Protein AF-A0A529IFF8-F1 (afdb_monomer_lite)

Secondary structure (DSSP, 8-state):
-HHHHHHHSTT--HHHHHHHHHHHHHHHT-TT-SSPPPHHHHHHHHHHHHHTT--GGGGS--TT--SPTTGGGT--SHHHHHHHHHHHHHHHHH-

Radius of gyration: 13.41 Å; chains: 1; bounding box: 28×19×42 Å

Foldseek 3Di:
DLVVLCVVDPPPDVLQVVLLVVLLVVLQPDPPDPDRFDPQLSSVQSVVCVVVVPDSVQQDDDLLGSQGVPNCSRDVDVVSVVVSVVSSVVSVVVD

Sequence (95 aa):
LHRIVDVHYPGIKQNLVRAALTQFYEIRDVPGLKKKPSTSEALDWIRLLVADDIAPEDLRADPKNMLPKLHGALLKNEQDVHLFERLAFMARRQG

pLDDT: mean 88.63, std 8.51, range [56.09, 97.19]

Structure (mmCIF, N/CA/C/O backbone):
data_AF-A0A529IFF8-F1
#
_entry.id   AF-A0A529IFF8-F1
#
loop_
_atom_site.group_PDB
_atom_site.id
_atom_site.type_symbol
_atom_site.label_atom_id
_atom_site.label_alt_id
_atom_site.label_comp_id
_atom_site.label_asym_id
_atom_site.label_entity_id
_atom_site.label_seq_id
_atom_site.pdbx_PDB_ins_code
_atom_site.Cartn_x
_atom_site.Cartn_y
_atom_site.Cartn_z
_atom_site.occupancy
_atom_site.B_iso_or_equiv
_atom_site.auth_seq_id
_atom_site.auth_comp_id
_atom_site.auth_asym_id
_atom_site.auth_atom_id
_atom_site.pdbx_PDB_model_num
ATOM 1 N N . LEU A 1 1 ? 2.512 -10.532 8.273 1.00 85.44 1 LEU A N 1
ATOM 2 C CA . LEU A 1 1 ? 2.239 -9.078 8.305 1.00 85.44 1 LEU A CA 1
ATOM 3 C C . LEU A 1 1 ? 0.924 -8.757 9.012 1.00 85.44 1 LEU A C 1
ATOM 5 O O . LEU A 1 1 ? 0.949 -7.926 9.899 1.00 85.44 1 LEU A O 1
ATOM 9 N N . HIS A 1 2 ? -0.171 -9.470 8.734 1.00 86.81 2 HIS A N 1
ATOM 10 C CA . HIS A 1 2 ? -1.468 -9.274 9.404 1.00 86.81 2 HIS A CA 1
ATOM 11 C C . HIS A 1 2 ? -1.404 -9.124 10.938 1.00 86.81 2 HIS A C 1
ATOM 13 O O . HIS A 1 2 ? -1.826 -8.105 11.461 1.00 86.81 2 HIS A O 1
ATOM 19 N N . ARG A 1 3 ? -0.756 -10.061 11.651 1.00 88.62 3 ARG A N 1
ATOM 20 C CA . ARG A 1 3 ? -0.582 -9.973 13.118 1.00 88.62 3 ARG A CA 1
ATOM 21 C C . ARG A 1 3 ? 0.127 -8.695 13.588 1.00 88.62 3 ARG A C 1
ATOM 23 O O . ARG A 1 3 ? -0.121 -8.239 14.691 1.00 88.62 3 ARG A O 1
ATOM 30 N N . ILE A 1 4 ? 1.028 -8.142 12.773 1.00 90.06 4 ILE A N 1
ATOM 31 C CA . ILE A 1 4 ? 1.716 -6.879 13.080 1.00 90.06 4 ILE A CA 1
ATOM 32 C C . ILE A 1 4 ? 0.717 -5.729 12.938 1.00 90.06 4 ILE A C 1
ATOM 34 O O . ILE A 1 4 ? 0.628 -4.891 13.822 1.00 90.06 4 ILE A O 1
ATOM 38 N N . VAL A 1 5 ? -0.093 -5.727 11.876 1.00 90.12 5 VAL A N 1
ATOM 39 C CA . VAL A 1 5 ? -1.156 -4.727 11.686 1.00 90.12 5 VAL A CA 1
ATOM 40 C C . VAL A 1 5 ? -2.125 -4.733 12.872 1.00 90.12 5 VAL A C 1
ATOM 42 O O . VAL A 1 5 ? -2.418 -3.667 13.396 1.00 90.12 5 VAL A O 1
ATOM 45 N N . ASP A 1 6 ? -2.544 -5.909 13.351 1.00 89.25 6 ASP A N 1
ATOM 46 C CA . ASP A 1 6 ? -3.471 -6.028 14.488 1.00 89.25 6 ASP A CA 1
ATOM 47 C C . ASP A 1 6 ? -2.907 -5.429 15.793 1.00 89.25 6 ASP A C 1
ATOM 49 O O . ASP A 1 6 ? -3.655 -4.852 16.580 1.00 89.25 6 ASP A O 1
ATOM 53 N N . VAL A 1 7 ? -1.589 -5.522 16.016 1.00 91.31 7 VAL A N 1
ATOM 54 C CA . VAL A 1 7 ? -0.915 -4.905 17.176 1.00 91.31 7 VAL A CA 1
ATOM 55 C C . VAL A 1 7 ? -0.880 -3.381 17.057 1.00 91.31 7 VAL A C 1
ATOM 57 O O . VAL A 1 7 ? -1.023 -2.681 18.055 1.00 91.31 7 VAL A O 1
ATOM 60 N N . HIS A 1 8 ? -0.689 -2.861 15.844 1.00 89.44 8 HIS A N 1
ATOM 61 C CA . HIS A 1 8 ? -0.600 -1.421 15.597 1.00 89.44 8 HIS A CA 1
ATOM 62 C C . HIS A 1 8 ? -1.973 -0.738 15.492 1.00 89.44 8 HIS A C 1
ATOM 64 O O . HIS A 1 8 ? -2.089 0.439 15.832 1.00 89.44 8 HIS A O 1
ATOM 70 N N . TYR A 1 9 ? -3.003 -1.460 15.044 1.00 87.19 9 TYR A N 1
ATOM 71 C CA . TYR A 1 9 ? -4.348 -0.930 14.808 1.00 87.19 9 TYR A CA 1
ATOM 72 C C . TYR A 1 9 ? -5.430 -1.875 15.362 1.00 87.19 9 TYR A C 1
ATOM 74 O O . TYR A 1 9 ? -6.128 -2.545 14.593 1.00 87.19 9 TYR A O 1
ATOM 82 N N . PRO A 1 10 ? -5.609 -1.941 16.694 1.00 86.81 10 PRO A N 1
ATOM 83 C CA . PRO A 1 10 ? -6.649 -2.768 17.297 1.00 86.81 10 PRO A CA 1
ATOM 84 C C . PRO A 1 10 ? -8.045 -2.363 16.800 1.00 86.81 10 PRO A C 1
ATOM 86 O O . PRO A 1 10 ? -8.390 -1.184 16.792 1.00 86.81 10 PRO A O 1
ATOM 89 N N . GLY A 1 11 ? -8.862 -3.337 16.389 1.00 85.06 11 GLY A N 1
ATOM 90 C CA . GLY A 1 11 ? -10.238 -3.089 15.930 1.00 85.06 11 GLY A CA 1
ATOM 91 C C . GLY A 1 11 ? -10.369 -2.572 14.492 1.00 85.06 11 GLY A C 1
ATOM 92 O O . GLY A 1 11 ? -11.474 -2.244 14.061 1.00 85.06 11 GLY A O 1
ATOM 93 N N . ILE A 1 12 ? -9.275 -2.525 13.726 1.00 88.50 12 ILE A N 1
ATOM 94 C CA . ILE A 1 12 ? -9.317 -2.168 12.306 1.00 88.50 12 ILE A CA 1
ATOM 95 C C . ILE A 1 12 ? -10.210 -3.130 11.505 1.00 88.50 12 ILE A C 1
ATOM 97 O O . ILE A 1 12 ? -10.229 -4.346 11.735 1.00 88.50 12 ILE A O 1
ATOM 101 N N . LYS A 1 13 ? -10.936 -2.582 10.519 1.00 89.06 13 LYS A N 1
ATOM 102 C CA . LYS A 1 13 ? -11.768 -3.358 9.591 1.00 89.06 13 LYS A CA 1
ATOM 103 C C . LYS A 1 13 ? -10.896 -4.403 8.880 1.00 89.06 13 LYS A C 1
ATOM 105 O O . LYS A 1 13 ? -10.075 -4.077 8.028 1.00 89.06 13 LYS A O 1
ATOM 110 N N . GLN A 1 14 ? -11.114 -5.676 9.194 1.00 90.44 14 GLN A N 1
ATOM 111 C CA . GLN A 1 14 ? -10.290 -6.792 8.709 1.00 90.44 14 GLN A CA 1
ATOM 112 C C . GLN A 1 14 ? -10.310 -6.934 7.179 1.00 90.44 14 GLN A C 1
ATOM 114 O O . GLN A 1 14 ? -9.309 -7.296 6.560 1.00 90.44 14 GLN A O 1
ATOM 119 N N . ASN A 1 15 ? -11.430 -6.573 6.548 1.00 92.06 15 ASN A N 1
ATOM 120 C CA . ASN A 1 15 ? -11.549 -6.553 5.091 1.00 92.06 15 ASN A CA 1
ATOM 121 C C . ASN A 1 15 ? -10.637 -5.493 4.454 1.00 92.06 15 ASN A C 1
ATOM 123 O O . ASN A 1 15 ? -10.048 -5.759 3.409 1.00 92.06 15 ASN A O 1
ATOM 127 N N . LEU A 1 16 ? -10.474 -4.334 5.107 1.00 91.62 16 LEU A N 1
ATOM 128 C CA . LEU A 1 16 ? -9.567 -3.277 4.655 1.00 91.62 16 LEU A CA 1
ATOM 129 C C . LEU A 1 16 ? -8.115 -3.735 4.762 1.00 91.62 16 LEU A C 1
ATOM 131 O O . LEU A 1 16 ? -7.366 -3.620 3.799 1.00 91.62 16 LEU A O 1
ATOM 135 N N . VAL A 1 17 ? -7.741 -4.329 5.900 1.00 93.12 17 VAL A N 1
ATOM 136 C CA . VAL A 1 17 ? -6.393 -4.882 6.100 1.00 93.12 17 VAL A CA 1
ATOM 137 C C . VAL A 1 17 ? -6.077 -5.934 5.049 1.00 93.12 17 VAL A C 1
ATOM 139 O O . VAL A 1 17 ? -5.008 -5.892 4.449 1.00 93.12 17 VAL A O 1
ATOM 142 N N . ARG A 1 18 ? -6.999 -6.865 4.786 1.00 93.12 18 ARG A N 1
ATOM 143 C CA . ARG A 1 18 ? -6.793 -7.898 3.768 1.00 93.12 18 ARG A CA 1
ATOM 144 C C . ARG A 1 18 ? -6.572 -7.287 2.385 1.00 93.12 18 ARG A C 1
ATOM 146 O O . ARG A 1 18 ? -5.590 -7.640 1.742 1.00 93.12 18 ARG A O 1
ATOM 153 N N . ALA A 1 19 ? -7.450 -6.381 1.954 1.00 92.81 19 ALA A N 1
ATOM 154 C CA . ALA A 1 19 ? -7.344 -5.726 0.652 1.00 92.81 19 ALA A CA 1
ATOM 155 C C . ALA A 1 19 ? -6.036 -4.930 0.513 1.00 92.81 19 ALA A C 1
ATOM 157 O O . ALA A 1 19 ? -5.318 -5.093 -0.473 1.00 92.81 19 ALA A O 1
ATOM 158 N N . ALA A 1 20 ? -5.676 -4.153 1.538 1.00 93.81 20 ALA A N 1
ATOM 159 C CA . ALA A 1 20 ? -4.424 -3.409 1.569 1.00 93.81 20 ALA A CA 1
ATOM 160 C C . ALA A 1 20 ? -3.212 -4.350 1.505 1.00 93.81 20 ALA A C 1
ATOM 162 O O . ALA A 1 20 ? -2.327 -4.168 0.678 1.00 93.81 20 ALA A O 1
ATOM 163 N N . LEU A 1 21 ? -3.166 -5.404 2.324 1.00 94.19 21 LEU A N 1
ATOM 164 C CA . LEU A 1 21 ? -2.039 -6.337 2.316 1.00 94.19 21 LEU A CA 1
ATOM 165 C C . LEU A 1 21 ? -1.883 -7.060 0.976 1.00 94.19 21 LEU A C 1
ATOM 167 O O . LEU A 1 21 ? -0.753 -7.217 0.522 1.00 94.19 21 LEU A O 1
ATOM 171 N N . THR 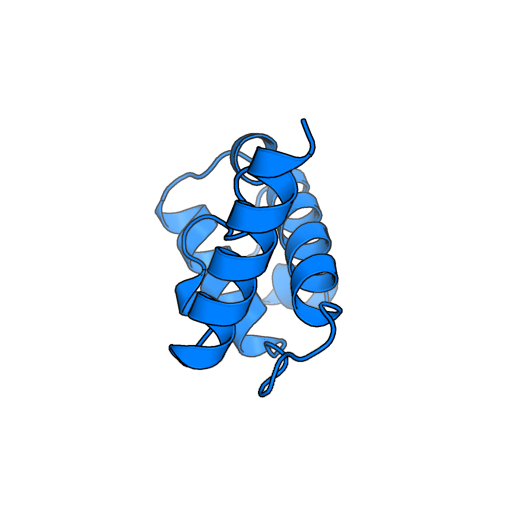A 1 22 ? -2.982 -7.461 0.333 1.00 92.88 22 THR A N 1
ATOM 172 C CA . THR A 1 22 ? -2.945 -8.032 -1.020 1.00 92.88 22 THR A CA 1
ATOM 173 C C . THR A 1 22 ? -2.271 -7.070 -1.997 1.00 92.88 22 THR A C 1
ATOM 175 O O . THR A 1 22 ? -1.266 -7.430 -2.606 1.00 92.88 22 THR A O 1
ATOM 178 N N . GLN A 1 23 ? -2.744 -5.826 -2.068 1.00 91.69 23 GLN A N 1
ATOM 179 C CA . GLN A 1 23 ? -2.187 -4.822 -2.973 1.00 91.69 23 GLN A CA 1
ATOM 180 C C . GLN A 1 23 ? -0.733 -4.456 -2.630 1.00 91.69 23 GLN A C 1
ATOM 182 O O . GLN A 1 23 ? 0.096 -4.265 -3.517 1.00 91.69 23 GLN A O 1
ATOM 187 N N . PHE A 1 24 ? -0.385 -4.401 -1.343 1.00 94.38 24 PHE A N 1
ATOM 188 C CA . PHE A 1 24 ? 0.991 -4.191 -0.898 1.00 94.38 24 PHE A CA 1
ATOM 189 C C . PHE A 1 24 ? 1.935 -5.269 -1.441 1.00 94.38 24 PHE A C 1
ATOM 191 O O . PHE A 1 24 ? 3.027 -4.937 -1.903 1.00 94.38 24 PHE A O 1
ATOM 198 N N . TYR A 1 25 ? 1.536 -6.543 -1.392 1.00 94.00 25 TYR A N 1
ATOM 199 C CA . TYR A 1 25 ? 2.356 -7.631 -1.924 1.00 94.00 25 TYR A CA 1
ATOM 200 C C . TYR A 1 25 ? 2.475 -7.564 -3.448 1.00 94.00 25 TYR A C 1
ATOM 202 O O . TYR A 1 25 ? 3.585 -7.683 -3.957 1.00 94.00 25 TYR A O 1
ATOM 210 N N . GLU A 1 26 ? 1.384 -7.266 -4.158 1.00 91.25 26 GLU A N 1
ATOM 211 C CA . GLU A 1 26 ? 1.410 -7.058 -5.612 1.00 91.25 26 GLU A CA 1
ATOM 212 C C . GLU A 1 26 ? 2.407 -5.963 -6.007 1.00 91.25 26 GLU A C 1
ATOM 214 O O . GLU A 1 26 ? 3.253 -6.174 -6.872 1.00 91.25 26 GLU A O 1
ATOM 219 N N . ILE A 1 27 ? 2.372 -4.818 -5.317 1.00 91.00 27 ILE A N 1
ATOM 220 C CA . ILE A 1 27 ? 3.303 -3.708 -5.549 1.00 91.00 27 ILE A CA 1
ATOM 221 C C . ILE A 1 27 ? 4.733 -4.130 -5.230 1.00 91.00 27 ILE A C 1
ATOM 223 O O . ILE A 1 27 ? 5.635 -3.883 -6.023 1.00 91.00 27 ILE A O 1
ATOM 227 N N . ARG A 1 28 ? 4.957 -4.773 -4.079 1.00 94.12 28 ARG A N 1
ATOM 228 C CA . ARG A 1 28 ? 6.288 -5.201 -3.620 1.00 94.12 28 ARG A CA 1
ATOM 229 C C . ARG A 1 28 ? 6.967 -6.172 -4.590 1.00 94.12 28 ARG A C 1
ATOM 231 O O . ARG A 1 28 ? 8.204 -6.206 -4.645 1.00 94.12 28 ARG A O 1
ATOM 238 N N . ASP A 1 29 ? 6.171 -6.938 -5.325 1.00 92.69 29 ASP A N 1
ATOM 239 C CA . ASP A 1 29 ? 6.637 -7.949 -6.267 1.00 92.69 29 ASP A CA 1
ATOM 240 C C . ASP A 1 29 ? 6.756 -7.435 -7.710 1.00 92.69 29 ASP A C 1
ATOM 242 O O . ASP A 1 29 ? 7.240 -8.172 -8.570 1.00 92.69 29 ASP A O 1
ATOM 246 N N . VAL A 1 30 ? 6.432 -6.159 -7.977 1.00 91.44 30 VAL A N 1
ATOM 247 C CA . VAL A 1 30 ? 6.646 -5.545 -9.296 1.00 91.44 30 VAL A CA 1
ATOM 248 C C . VAL A 1 30 ? 8.131 -5.601 -9.692 1.00 91.44 30 VAL A C 1
ATOM 250 O O . VAL A 1 30 ? 8.993 -5.056 -8.988 1.00 91.44 30 VAL A O 1
ATOM 253 N N . PRO A 1 31 ? 8.461 -6.227 -10.840 1.00 91.88 31 PRO A N 1
ATOM 254 C CA . PRO A 1 31 ? 9.827 -6.273 -11.342 1.00 91.88 31 PRO A CA 1
ATOM 255 C C . PRO A 1 31 ? 10.366 -4.879 -11.674 1.00 91.88 31 PRO A C 1
ATOM 257 O O . PRO A 1 31 ? 9.673 -4.049 -12.255 1.00 91.88 31 PRO A O 1
ATOM 260 N N . GLY A 1 32 ? 11.638 -4.639 -11.356 1.00 91.69 32 GLY A N 1
ATOM 261 C CA . GLY A 1 32 ? 12.317 -3.376 -11.665 1.00 91.69 32 GLY A CA 1
ATOM 262 C C . GLY A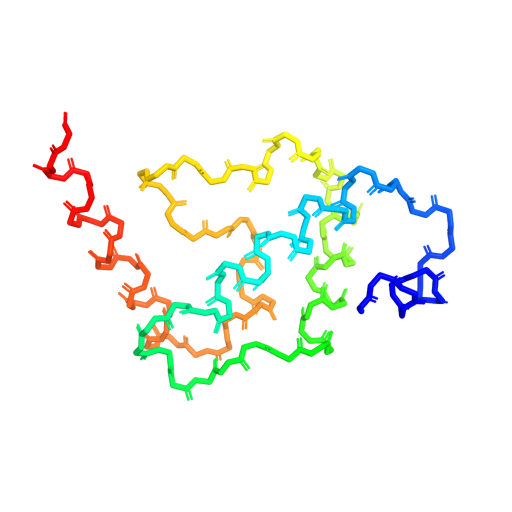 1 32 ? 12.177 -2.283 -10.603 1.00 91.69 32 GLY A C 1
ATOM 263 O O . GLY A 1 32 ? 12.798 -1.234 -10.764 1.00 91.69 32 GLY A O 1
ATOM 264 N N . LEU A 1 33 ? 11.440 -2.529 -9.512 1.00 93.25 33 LEU A N 1
ATOM 265 C CA . LEU A 1 33 ? 11.459 -1.656 -8.337 1.00 93.25 33 LEU A CA 1
ATOM 266 C C . LEU A 1 33 ? 12.876 -1.534 -7.771 1.00 93.25 33 LEU A C 1
ATOM 268 O O . LEU A 1 33 ? 13.509 -2.541 -7.438 1.00 93.25 33 LEU A O 1
ATOM 272 N N . LYS A 1 34 ? 13.352 -0.298 -7.602 1.00 91.00 34 LYS A N 1
ATOM 273 C CA . LYS A 1 34 ? 14.663 -0.037 -6.994 1.00 91.00 34 LYS A CA 1
ATOM 274 C C . LYS A 1 34 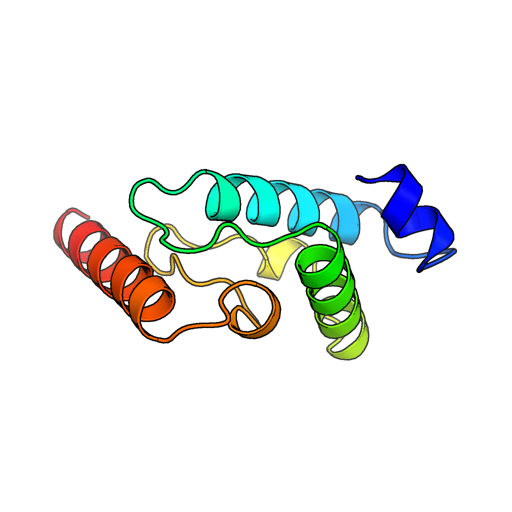? 14.640 -0.253 -5.491 1.00 91.00 34 LYS A C 1
ATOM 276 O O . LYS A 1 34 ? 15.580 -0.828 -4.941 1.00 91.00 34 LYS A O 1
ATOM 281 N N . LYS A 1 35 ? 13.570 0.191 -4.824 1.00 91.12 35 LYS A N 1
ATOM 282 C CA . LYS A 1 35 ? 13.356 -0.046 -3.395 1.00 91.12 35 LYS A CA 1
ATOM 283 C C . LYS A 1 35 ? 12.017 -0.735 -3.194 1.00 91.12 35 LYS A C 1
ATOM 285 O O . LYS A 1 35 ? 10.961 -0.160 -3.424 1.00 91.12 35 LYS A O 1
ATOM 290 N N . LYS A 1 36 ? 12.064 -1.964 -2.686 1.00 94.88 36 LYS A N 1
ATOM 291 C CA . LYS A 1 36 ? 10.846 -2.662 -2.274 1.00 94.88 36 LYS A CA 1
ATOM 292 C C . LYS A 1 36 ? 10.256 -1.983 -1.030 1.00 94.88 36 LYS A C 1
ATOM 294 O O . LYS A 1 36 ? 11.006 -1.795 -0.065 1.00 94.88 36 LYS A O 1
ATOM 299 N N . PRO A 1 37 ? 8.949 -1.663 -1.011 1.00 96.06 37 PRO A N 1
ATOM 300 C CA . PRO A 1 37 ? 8.301 -1.095 0.165 1.00 96.06 37 PRO A CA 1
ATOM 301 C C . PRO A 1 37 ? 8.426 -2.063 1.346 1.00 96.06 37 PRO A C 1
ATOM 303 O O . PRO A 1 37 ? 8.327 -3.276 1.186 1.00 96.06 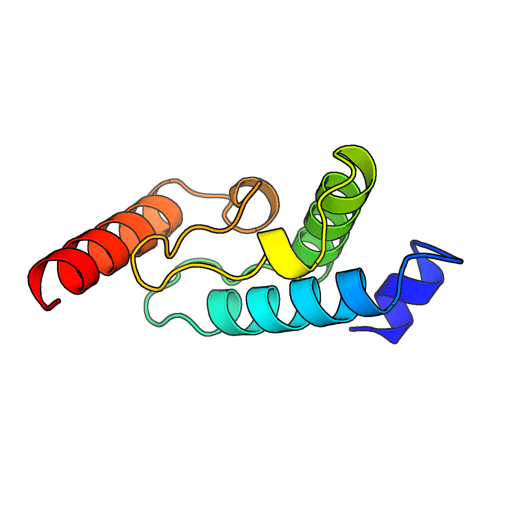37 PRO A O 1
ATOM 306 N N . SER A 1 38 ? 8.690 -1.547 2.535 1.00 96.12 38 SER A N 1
ATOM 307 C CA . SER A 1 38 ? 8.950 -2.269 3.781 1.00 96.12 38 SER A CA 1
ATOM 308 C C . SER A 1 38 ? 7.675 -2.522 4.590 1.00 96.12 38 SER A C 1
ATOM 310 O O . SER A 1 38 ? 6.604 -2.006 4.282 1.00 96.12 38 SER A O 1
ATOM 312 N N . THR A 1 39 ? 7.795 -3.310 5.663 1.00 96.19 39 THR A N 1
ATOM 313 C CA . THR A 1 39 ? 6.715 -3.491 6.645 1.00 96.19 39 THR A CA 1
ATOM 314 C C . THR A 1 39 ? 6.269 -2.157 7.248 1.00 96.19 39 THR A C 1
ATOM 316 O O . THR A 1 39 ? 5.071 -1.938 7.377 1.00 96.19 39 THR A O 1
ATOM 319 N N . SER A 1 40 ? 7.200 -1.252 7.571 1.00 96.00 40 SER A N 1
ATOM 320 C CA . SER A 1 40 ? 6.864 0.063 8.133 1.00 96.00 40 SER A CA 1
ATOM 321 C C . SER A 1 40 ? 6.087 0.926 7.140 1.00 96.00 40 SER A C 1
ATOM 323 O O . SER A 1 40 ? 5.066 1.495 7.501 1.00 96.00 40 SER A O 1
ATOM 325 N N . GLU A 1 41 ? 6.500 0.942 5.869 1.00 97.19 41 GLU A N 1
ATOM 326 C CA . GLU A 1 41 ? 5.783 1.661 4.803 1.00 97.19 41 GLU A CA 1
ATOM 327 C C . GLU A 1 41 ? 4.372 1.083 4.575 1.00 97.19 41 GLU A C 1
ATOM 329 O O . GLU A 1 41 ? 3.431 1.837 4.337 1.00 97.19 41 GLU A O 1
ATOM 334 N N . ALA A 1 42 ? 4.186 -0.236 4.721 1.00 96.56 42 ALA A N 1
ATOM 335 C CA . ALA A 1 42 ? 2.859 -0.855 4.681 1.00 96.56 42 ALA A CA 1
ATOM 336 C C . ALA A 1 42 ? 1.963 -0.406 5.848 1.00 96.56 42 ALA A C 1
ATOM 338 O O . ALA A 1 42 ? 0.779 -0.146 5.645 1.00 96.56 42 ALA A O 1
ATOM 339 N N . LEU A 1 43 ? 2.514 -0.310 7.063 1.00 96.12 43 LEU A N 1
ATOM 340 C CA . LEU A 1 43 ? 1.777 0.156 8.243 1.00 96.12 43 LEU A CA 1
ATOM 341 C C . LEU A 1 43 ? 1.385 1.631 8.102 1.00 96.12 43 LEU A C 1
ATOM 343 O O . LEU A 1 43 ? 0.220 1.971 8.301 1.00 96.12 43 LEU A O 1
ATOM 347 N N . ASP A 1 44 ? 2.322 2.485 7.682 1.00 95.69 44 ASP A N 1
ATOM 348 C CA . ASP A 1 44 ? 2.054 3.902 7.414 1.00 95.69 44 ASP A CA 1
ATOM 349 C C . ASP A 1 44 ? 0.963 4.070 6.355 1.00 95.69 44 ASP A C 1
ATOM 351 O O . ASP A 1 44 ? 0.057 4.885 6.514 1.00 95.69 44 ASP A O 1
ATOM 355 N N . TRP A 1 45 ? 1.006 3.266 5.293 1.00 96.44 45 TRP A N 1
ATOM 356 C CA . TRP A 1 45 ? -0.016 3.303 4.258 1.00 96.44 45 TRP A CA 1
ATOM 357 C C . TRP A 1 45 ? -1.390 2.866 4.782 1.00 96.44 45 TRP A C 1
ATOM 359 O O . TRP A 1 45 ? -2.364 3.588 4.585 1.00 96.44 45 TRP A O 1
ATOM 369 N N . ILE A 1 46 ? -1.479 1.756 5.525 1.00 95.25 46 ILE A N 1
ATOM 370 C CA . ILE A 1 46 ? -2.735 1.300 6.151 1.00 95.25 46 ILE A CA 1
ATOM 371 C C . ILE A 1 46 ? -3.307 2.372 7.087 1.00 95.25 46 ILE A C 1
ATOM 373 O O . ILE A 1 46 ? -4.515 2.603 7.087 1.00 95.25 46 ILE A O 1
ATOM 377 N N . ARG A 1 47 ? -2.457 3.071 7.846 1.00 93.94 47 ARG A N 1
ATOM 378 C CA . ARG A 1 47 ? -2.883 4.191 8.694 1.00 93.94 47 ARG A CA 1
ATOM 379 C C . ARG A 1 47 ? -3.553 5.298 7.889 1.00 93.94 47 ARG A C 1
ATOM 381 O O . ARG A 1 47 ? -4.577 5.811 8.327 1.00 93.94 47 ARG A O 1
ATOM 388 N N . LEU A 1 48 ? -2.974 5.672 6.750 1.00 95.06 48 LEU A N 1
ATOM 389 C CA . LEU A 1 48 ? -3.535 6.710 5.886 1.00 95.06 48 LEU A CA 1
ATOM 390 C C . LEU A 1 48 ? -4.870 6.270 5.279 1.00 95.06 48 LEU A C 1
ATOM 392 O O . LEU A 1 48 ? -5.816 7.046 5.277 1.00 95.06 48 LEU A O 1
ATOM 396 N N . LEU A 1 49 ? -4.981 5.009 4.853 1.00 94.19 49 LEU A N 1
ATOM 397 C CA . LEU A 1 49 ? -6.241 4.455 4.347 1.00 94.19 49 LEU A CA 1
ATOM 398 C C . LEU A 1 49 ? -7.366 4.518 5.388 1.00 94.19 49 LEU A C 1
ATOM 400 O O . LEU A 1 49 ? -8.502 4.826 5.045 1.00 94.19 49 LEU A O 1
ATOM 404 N N . VAL A 1 50 ? -7.052 4.234 6.655 1.00 91.94 50 VAL A N 1
ATOM 405 C CA . VAL A 1 50 ? -8.016 4.350 7.759 1.00 91.94 50 VAL A CA 1
ATOM 406 C C . VAL A 1 50 ? -8.363 5.810 8.045 1.00 91.94 50 VAL A C 1
ATOM 408 O O . VAL A 1 50 ? -9.527 6.113 8.286 1.00 91.94 50 VAL A O 1
ATOM 411 N N . ALA A 1 51 ? -7.372 6.704 8.034 1.00 93.00 51 ALA A N 1
ATOM 412 C CA . ALA A 1 51 ? -7.577 8.124 8.310 1.00 93.00 51 ALA A CA 1
ATOM 413 C C . ALA A 1 51 ? -8.473 8.805 7.261 1.00 93.00 51 ALA A C 1
ATOM 415 O O . ALA A 1 51 ? -9.293 9.644 7.627 1.00 93.00 51 ALA A O 1
ATOM 416 N N . ASP A 1 52 ? -8.356 8.393 5.998 1.00 93.50 52 ASP A N 1
ATOM 417 C CA . ASP A 1 52 ? -9.149 8.908 4.876 1.00 93.50 52 ASP A CA 1
ATOM 418 C C . ASP A 1 52 ? -10.480 8.142 4.672 1.00 93.50 52 ASP A C 1
ATOM 420 O O . ASP A 1 52 ? -11.159 8.356 3.670 1.00 93.50 52 ASP A O 1
ATOM 424 N N . ASP A 1 53 ? -10.846 7.236 5.593 1.00 90.94 53 ASP A N 1
ATOM 425 C CA . ASP A 1 53 ? -12.021 6.341 5.521 1.00 90.94 53 ASP A CA 1
ATOM 426 C C . ASP A 1 53 ? -12.170 5.635 4.157 1.00 90.94 53 ASP A C 1
ATOM 428 O O . ASP A 1 53 ? -13.259 5.497 3.599 1.00 90.94 53 ASP A O 1
ATOM 432 N N . ILE A 1 54 ? -11.046 5.174 3.598 1.00 91.31 54 ILE A N 1
ATOM 433 C CA . ILE A 1 54 ? -11.028 4.481 2.309 1.00 91.31 54 ILE A CA 1
ATOM 434 C C . ILE A 1 54 ? -11.706 3.117 2.448 1.00 91.31 54 ILE A C 1
ATOM 436 O O . ILE A 1 54 ? -11.343 2.299 3.300 1.00 91.31 54 ILE A O 1
ATOM 440 N N . ALA A 1 55 ? -12.667 2.839 1.567 1.00 90.00 55 ALA A N 1
ATOM 441 C CA . ALA A 1 55 ? -13.344 1.554 1.536 1.00 90.00 55 ALA A CA 1
ATOM 442 C C . ALA A 1 55 ? -12.446 0.454 0.917 1.00 90.00 55 ALA A C 1
ATOM 444 O O . ALA A 1 55 ? -11.664 0.728 0.005 1.00 90.00 55 ALA A O 1
ATOM 445 N N . PRO A 1 56 ? -12.537 -0.817 1.356 1.00 88.88 56 PRO A N 1
ATOM 446 C CA . PRO A 1 56 ? -11.745 -1.915 0.784 1.00 88.88 56 PRO A CA 1
ATOM 447 C C . PRO A 1 56 ? -11.923 -2.099 -0.733 1.00 88.88 56 PRO A C 1
ATOM 449 O O . PRO A 1 56 ? -10.994 -2.484 -1.438 1.00 88.88 56 PRO A O 1
ATOM 452 N N . GLU A 1 57 ? -13.124 -1.847 -1.242 1.00 87.25 57 GLU A N 1
ATOM 453 C CA . GLU A 1 57 ? -13.480 -1.880 -2.659 1.00 87.25 57 GLU A CA 1
ATOM 454 C C . GLU A 1 57 ? -12.761 -0.803 -3.476 1.00 87.25 57 GLU A C 1
ATOM 456 O O . GLU A 1 57 ? -12.365 -1.076 -4.608 1.00 87.25 57 GLU A O 1
ATOM 461 N N . ASP A 1 58 ? -12.494 0.357 -2.877 1.00 86.31 58 ASP A N 1
ATOM 462 C CA . ASP A 1 58 ? -11.762 1.460 -3.502 1.00 86.31 58 ASP A CA 1
ATOM 463 C C . ASP A 1 58 ? -10.257 1.194 -3.631 1.00 86.31 58 ASP A C 1
ATOM 465 O O . ASP A 1 58 ? -9.556 1.926 -4.335 1.00 86.31 58 ASP A O 1
ATOM 469 N N . LEU A 1 59 ? -9.743 0.180 -2.925 1.00 83.50 59 LEU A N 1
ATOM 470 C CA . LEU A 1 59 ? -8.349 -0.24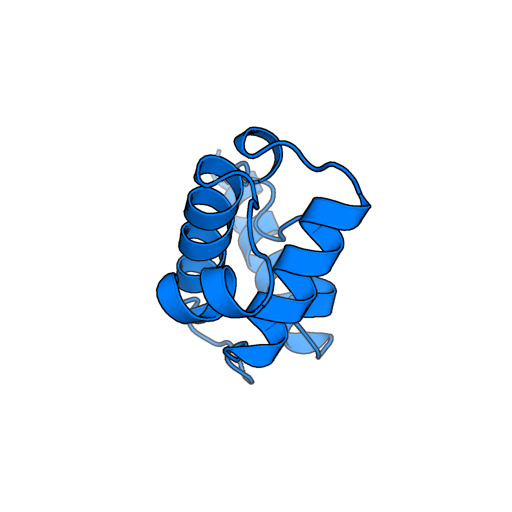4 -3.036 1.00 83.50 59 LEU A CA 1
ATOM 471 C C . LEU A 1 59 ? -8.098 -1.097 -4.272 1.00 83.50 59 LEU A C 1
ATOM 473 O O . LEU A 1 59 ? -6.951 -1.210 -4.700 1.00 83.50 59 LEU A O 1
ATOM 477 N N . ARG A 1 60 ? -9.134 -1.707 -4.862 1.00 69.44 60 ARG A N 1
ATOM 478 C CA . ARG A 1 60 ? -8.946 -2.500 -6.078 1.00 69.44 60 ARG A CA 1
ATOM 479 C C . ARG A 1 60 ? -8.499 -1.571 -7.196 1.00 69.44 60 ARG A C 1
ATOM 481 O O . ARG A 1 60 ? -9.279 -0.782 -7.720 1.00 69.44 60 ARG A O 1
ATOM 488 N N . ALA A 1 61 ? -7.226 -1.681 -7.552 1.00 63.94 61 ALA A N 1
ATOM 489 C CA . ALA A 1 61 ? -6.690 -1.029 -8.726 1.00 63.94 61 ALA A CA 1
ATOM 490 C C . ALA A 1 61 ? -7.401 -1.597 -9.963 1.00 63.94 61 ALA A C 1
ATOM 492 O O . ALA A 1 61 ? -7.333 -2.796 -10.235 1.00 63.94 61 ALA A O 1
ATOM 493 N N . ASP A 1 62 ? -8.088 -0.737 -10.715 1.00 63.03 62 ASP A N 1
ATOM 494 C CA . ASP A 1 62 ? -8.373 -1.005 -12.125 1.00 63.03 62 ASP A CA 1
ATOM 495 C C . ASP A 1 62 ? -7.023 -1.330 -12.802 1.00 63.03 62 ASP A C 1
ATOM 497 O O . ASP A 1 62 ? -6.054 -0.609 -12.549 1.00 63.03 62 ASP A O 1
ATOM 501 N N . PRO A 1 63 ? -6.904 -2.363 -13.657 1.00 56.09 63 PRO A N 1
ATOM 502 C CA . PRO A 1 63 ? -5.698 -2.606 -14.458 1.00 56.09 63 PRO A CA 1
ATOM 503 C C . PRO A 1 63 ? -5.162 -1.352 -15.175 1.00 56.09 63 PRO A C 1
ATOM 505 O O . PRO A 1 63 ? -3.967 -1.234 -15.445 1.00 56.09 63 PRO A O 1
ATOM 508 N N . LYS A 1 64 ? -6.038 -0.380 -15.462 1.00 59.06 64 LYS A N 1
ATOM 509 C CA . LYS A 1 64 ? -5.702 0.922 -16.052 1.00 59.06 64 LYS A CA 1
ATOM 510 C C . LYS A 1 64 ? -5.048 1.902 -15.068 1.00 59.06 64 LYS A C 1
ATOM 512 O O . LYS A 1 64 ? -4.471 2.890 -15.519 1.00 59.06 64 LYS A O 1
ATOM 517 N N . ASN A 1 65 ? -5.120 1.666 -13.761 1.00 67.00 65 ASN A N 1
ATOM 518 C CA . ASN A 1 65 ? -4.574 2.495 -12.685 1.00 67.00 65 ASN A CA 1
ATOM 519 C C . ASN A 1 65 ? -3.703 1.650 -11.744 1.00 67.00 65 ASN A C 1
ATOM 521 O O . ASN A 1 65 ? -4.112 1.286 -10.649 1.00 67.00 65 ASN A O 1
ATOM 525 N N . MET A 1 66 ? -2.466 1.382 -12.165 1.00 76.06 66 MET A N 1
ATOM 526 C CA . MET A 1 66 ? -1.504 0.580 -11.394 1.00 76.06 66 MET A CA 1
ATOM 527 C C . MET A 1 66 ? -1.027 1.245 -10.088 1.00 76.06 66 MET A C 1
ATOM 529 O O . MET A 1 66 ? -0.513 0.558 -9.210 1.00 76.06 66 MET A O 1
ATOM 533 N N . LEU A 1 67 ? -1.145 2.572 -9.956 1.00 84.88 67 LEU A N 1
ATOM 534 C CA . LEU A 1 67 ? -0.758 3.282 -8.734 1.00 84.88 67 LEU A CA 1
ATOM 535 C C . LEU A 1 67 ? -1.907 3.236 -7.716 1.00 84.88 67 LEU A C 1
ATOM 537 O O . LEU A 1 67 ? -2.979 3.770 -8.013 1.00 84.88 67 LEU A O 1
ATOM 541 N N . PRO A 1 68 ? -1.709 2.667 -6.512 1.00 84.94 68 PRO A N 1
ATOM 542 C CA . PRO A 1 68 ? -2.751 2.674 -5.495 1.00 84.94 68 PRO A CA 1
ATOM 543 C C . PRO A 1 68 ? -3.008 4.094 -4.971 1.00 84.94 68 PRO A C 1
ATOM 545 O O . PRO A 1 68 ? -2.160 4.996 -5.062 1.00 84.94 68 PRO A O 1
ATOM 548 N N . LYS A 1 69 ? -4.170 4.282 -4.337 1.00 88.94 69 LYS A N 1
ATOM 549 C CA . LYS A 1 69 ? -4.437 5.486 -3.541 1.00 88.94 69 LYS A CA 1
ATOM 550 C C . LYS A 1 69 ? -3.350 5.633 -2.471 1.00 88.94 69 LYS A C 1
ATOM 552 O O . LYS A 1 69 ? -2.944 4.650 -1.855 1.00 88.94 69 LYS A O 1
ATOM 557 N N . LEU A 1 70 ? -2.877 6.860 -2.254 1.00 92.50 70 LEU A N 1
ATOM 558 C CA . LEU A 1 70 ? -1.861 7.175 -1.237 1.00 92.50 70 LEU A CA 1
ATOM 559 C C . LEU A 1 70 ? -0.531 6.406 -1.429 1.00 92.50 70 LEU A C 1
ATOM 561 O O . LEU A 1 70 ? 0.194 6.148 -0.467 1.00 92.50 70 LEU A O 1
ATOM 565 N N . HIS A 1 71 ? -0.175 6.071 -2.679 1.00 91.56 71 HIS A N 1
ATOM 566 C CA . HIS A 1 71 ? 1.038 5.313 -3.021 1.00 91.56 71 HIS A CA 1
ATOM 567 C C . HIS A 1 71 ? 2.342 5.932 -2.509 1.00 91.56 71 HIS A C 1
ATOM 569 O O . HIS A 1 71 ? 3.298 5.191 -2.320 1.00 91.56 71 HIS A O 1
ATOM 575 N N . GLY A 1 72 ? 2.407 7.240 -2.232 1.00 92.81 72 GLY A N 1
ATOM 576 C CA . GLY A 1 72 ? 3.595 7.886 -1.650 1.00 92.81 72 GLY A CA 1
ATOM 577 C C . GLY A 1 72 ? 3.991 7.344 -0.266 1.00 92.81 72 GLY A C 1
ATOM 578 O O . GLY A 1 72 ? 5.113 7.546 0.207 1.00 92.81 72 GLY A O 1
ATOM 579 N N . ALA A 1 73 ? 3.097 6.613 0.406 1.00 94.94 73 ALA A N 1
ATOM 580 C CA . ALA A 1 73 ? 3.444 5.849 1.598 1.00 94.94 73 ALA A CA 1
ATOM 581 C C . ALA A 1 73 ? 4.296 4.609 1.277 1.00 94.94 73 ALA A C 1
ATOM 583 O O . ALA A 1 73 ? 5.203 4.294 2.042 1.00 94.94 73 ALA A O 1
ATOM 584 N N . LEU A 1 74 ? 4.058 3.969 0.129 1.00 94.38 74 LEU A N 1
ATOM 585 C CA . LEU A 1 74 ? 4.751 2.766 -0.340 1.00 94.38 74 LEU A CA 1
ATOM 586 C C . LEU A 1 74 ? 5.970 3.099 -1.215 1.00 94.38 74 LEU A C 1
ATOM 588 O O . LEU A 1 74 ? 7.045 2.532 -1.039 1.00 94.38 74 LEU A O 1
ATOM 592 N N . LEU A 1 75 ? 5.814 4.034 -2.151 1.00 94.12 75 LEU A N 1
ATOM 593 C CA . LEU A 1 75 ? 6.820 4.436 -3.127 1.00 94.12 75 LEU A CA 1
ATOM 594 C C . LEU A 1 75 ? 7.454 5.755 -2.679 1.00 94.12 75 LEU A C 1
ATOM 596 O O . LEU A 1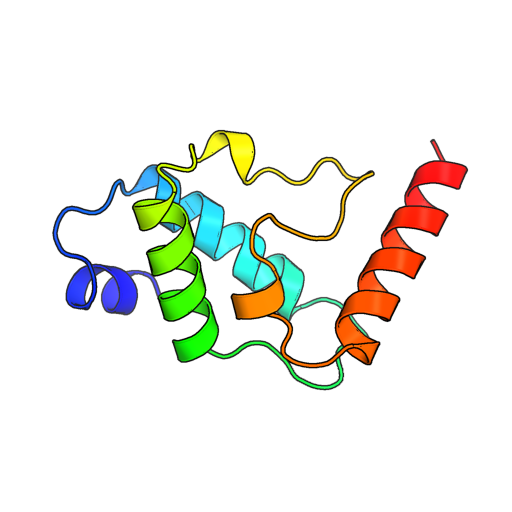 75 ? 6.849 6.819 -2.771 1.00 94.12 75 LEU A O 1
ATOM 600 N N . LYS A 1 76 ? 8.686 5.675 -2.170 1.00 91.19 76 LYS A N 1
ATOM 601 C CA . LYS A 1 76 ? 9.429 6.828 -1.626 1.00 91.19 76 LYS A CA 1
ATOM 602 C C . LYS A 1 76 ? 10.344 7.527 -2.629 1.00 91.19 76 LYS A C 1
ATOM 604 O O . LYS A 1 76 ? 11.044 8.460 -2.251 1.00 91.19 76 LYS A O 1
ATOM 609 N N . ASN A 1 77 ? 10.392 7.065 -3.875 1.00 90.56 77 ASN A N 1
ATOM 610 C CA . ASN A 1 77 ? 11.199 7.690 -4.915 1.00 90.56 77 ASN A CA 1
ATOM 611 C C . ASN A 1 77 ? 10.399 7.846 -6.209 1.00 90.56 77 ASN A C 1
ATOM 613 O O . ASN A 1 77 ? 9.560 7.012 -6.546 1.00 90.56 77 ASN A O 1
ATOM 617 N N . GLU A 1 78 ? 10.695 8.918 -6.937 1.00 92.88 78 GLU A N 1
ATOM 618 C CA . GLU A 1 78 ? 9.989 9.288 -8.167 1.00 92.88 78 GLU A CA 1
ATOM 619 C C . GLU A 1 78 ? 10.204 8.271 -9.295 1.00 92.88 78 GLU A C 1
ATOM 621 O O . GLU A 1 78 ? 9.350 8.093 -10.156 1.00 92.88 78 GLU A O 1
ATOM 626 N N . GLN A 1 79 ? 11.326 7.549 -9.284 1.00 91.94 79 GLN A N 1
ATOM 627 C CA . GLN A 1 79 ? 11.657 6.587 -10.336 1.00 91.94 79 GLN A CA 1
ATOM 628 C C . GLN A 1 79 ? 10.748 5.356 -10.299 1.00 91.94 79 GLN A C 1
ATOM 630 O O . GLN A 1 79 ? 10.310 4.885 -11.352 1.00 91.94 79 GLN A O 1
ATOM 635 N N . ASP A 1 80 ? 10.447 4.862 -9.100 1.00 92.19 80 ASP A N 1
ATOM 636 C CA . ASP A 1 80 ? 9.509 3.769 -8.878 1.00 92.19 80 ASP A CA 1
ATOM 637 C C . ASP A 1 80 ? 8.077 4.229 -9.198 1.00 92.19 80 ASP A C 1
ATOM 639 O O . ASP A 1 80 ? 7.328 3.482 -9.821 1.00 92.19 80 ASP A O 1
ATOM 643 N N . VAL A 1 81 ? 7.708 5.483 -8.901 1.00 92.25 81 VAL A N 1
ATOM 644 C CA . VAL A 1 81 ? 6.418 6.052 -9.345 1.00 92.25 81 VAL A CA 1
ATOM 645 C C . VAL A 1 81 ? 6.328 6.066 -10.876 1.00 92.25 81 VAL A C 1
ATOM 647 O O . VAL A 1 81 ? 5.382 5.519 -11.443 1.00 92.25 81 VAL A O 1
ATOM 650 N N . HIS A 1 82 ? 7.354 6.573 -11.566 1.00 92.12 82 HIS A N 1
ATOM 651 C CA . HIS A 1 82 ? 7.401 6.587 -13.032 1.00 92.12 82 HIS A CA 1
ATOM 652 C C . HIS A 1 82 ? 7.390 5.189 -13.662 1.00 92.12 82 HIS A C 1
ATOM 654 O O . HIS A 1 82 ? 6.880 5.015 -14.770 1.00 92.12 82 HIS A O 1
ATOM 660 N N . LEU A 1 83 ? 7.951 4.172 -12.998 1.00 91.94 83 LEU A N 1
ATOM 661 C CA . LEU A 1 83 ? 7.840 2.784 -13.454 1.00 91.94 83 LEU A CA 1
ATOM 662 C C . LEU A 1 83 ? 6.370 2.357 -13.533 1.00 91.94 83 LEU A C 1
ATOM 664 O O . LEU A 1 83 ? 5.940 1.853 -14.571 1.00 91.94 83 LEU A O 1
ATOM 668 N N . PHE A 1 84 ? 5.599 2.607 -12.477 1.00 90.75 84 PHE A N 1
ATOM 669 C CA . PHE A 1 84 ? 4.176 2.276 -12.436 1.00 90.75 84 PHE A CA 1
ATOM 670 C C . PHE A 1 84 ? 3.358 3.084 -13.450 1.00 90.75 84 PHE A C 1
ATOM 672 O O . PHE A 1 84 ? 2.488 2.517 -14.110 1.00 90.75 84 PHE A O 1
ATOM 679 N N . GLU A 1 85 ? 3.664 4.371 -13.642 1.00 90.25 85 GLU A N 1
ATOM 680 C CA . GLU A 1 85 ? 3.013 5.200 -14.668 1.00 90.25 85 GLU A CA 1
ATOM 681 C C . GLU A 1 85 ? 3.236 4.646 -16.081 1.00 90.25 85 GLU A C 1
ATOM 683 O O . GLU A 1 85 ? 2.289 4.543 -16.866 1.00 90.25 85 GLU A O 1
ATOM 688 N N . ARG A 1 86 ? 4.466 4.214 -16.401 1.00 90.19 86 ARG A N 1
ATOM 689 C CA . ARG A 1 86 ? 4.771 3.570 -17.690 1.00 90.19 86 ARG A CA 1
ATOM 690 C C . ARG A 1 86 ? 4.017 2.253 -17.865 1.00 90.19 86 ARG A C 1
ATOM 692 O O . ARG A 1 86 ? 3.482 2.008 -18.945 1.00 90.19 86 ARG A O 1
ATOM 699 N N . LEU A 1 87 ? 3.963 1.417 -16.827 1.00 87.69 87 LEU A N 1
ATOM 700 C CA . LEU A 1 87 ? 3.225 0.149 -16.859 1.00 87.69 87 LEU A CA 1
ATOM 701 C C . LEU A 1 87 ? 1.723 0.385 -17.086 1.00 87.69 87 LEU A C 1
ATOM 703 O O . LEU A 1 87 ? 1.136 -0.238 -17.970 1.00 87.69 87 LEU A O 1
ATOM 707 N N . ALA A 1 88 ? 1.124 1.345 -16.373 1.00 85.69 88 ALA A N 1
ATOM 708 C CA . ALA A 1 88 ? -0.277 1.727 -16.553 1.00 85.69 88 ALA A CA 1
ATOM 709 C C . ALA A 1 88 ? -0.552 2.259 -17.968 1.00 85.69 88 ALA A C 1
ATOM 711 O O . ALA A 1 88 ? -1.553 1.900 -18.590 1.00 85.69 88 ALA A O 1
ATOM 712 N N . PHE A 1 89 ? 0.348 3.084 -18.510 1.00 85.81 89 PHE A N 1
ATOM 713 C CA . PHE A 1 89 ? 0.230 3.593 -19.875 1.00 85.81 89 PHE A CA 1
ATOM 714 C C . PHE A 1 89 ? 0.248 2.469 -20.920 1.00 85.81 89 PHE A C 1
ATOM 716 O O . PHE A 1 89 ? -0.570 2.479 -21.838 1.00 85.81 89 PHE A O 1
ATOM 723 N N . MET A 1 90 ? 1.140 1.483 -20.779 1.00 86.19 90 MET A N 1
ATOM 724 C CA . MET A 1 90 ? 1.186 0.334 -21.690 1.00 86.19 90 MET A CA 1
ATOM 725 C C . MET A 1 90 ? -0.075 -0.532 -21.594 1.00 86.19 90 MET A C 1
ATOM 727 O O . MET A 1 90 ? -0.617 -0.907 -22.632 1.00 86.19 90 MET A O 1
ATOM 731 N N . ALA A 1 91 ? -0.580 -0.787 -20.383 1.00 83.31 91 ALA A N 1
ATOM 732 C CA . ALA A 1 91 ? -1.806 -1.560 -20.169 1.00 83.31 91 ALA A CA 1
ATOM 733 C C . ALA A 1 91 ? -3.034 -0.895 -20.815 1.00 83.31 91 ALA A C 1
ATOM 735 O O . ALA A 1 91 ? -3.828 -1.562 -21.472 1.00 83.31 91 ALA A O 1
ATOM 736 N N . ARG A 1 92 ? -3.156 0.438 -20.716 1.00 81.25 92 ARG A N 1
ATOM 737 C CA . ARG A 1 92 ? -4.246 1.205 -21.351 1.00 81.25 92 ARG A CA 1
ATOM 738 C C . ARG A 1 92 ? -4.232 1.167 -22.879 1.00 81.25 92 ARG A C 1
ATOM 740 O O . ARG A 1 92 ? -5.265 1.422 -23.477 1.00 81.25 92 ARG A O 1
ATOM 747 N N . ARG A 1 93 ? -3.082 0.913 -23.512 1.00 79.56 93 ARG A N 1
ATOM 748 C CA . ARG A 1 93 ? -2.965 0.827 -24.980 1.00 79.56 93 ARG A CA 1
ATOM 749 C C . ARG A 1 93 ? -3.315 -0.553 -25.534 1.00 79.56 93 ARG A C 1
ATOM 751 O O . ARG A 1 93 ? -3.465 -0.674 -26.744 1.00 79.56 93 ARG A O 1
ATOM 758 N N . GLN A 1 94 ? -3.364 -1.577 -24.682 1.00 69.31 94 GLN A N 1
ATOM 759 C CA . GLN A 1 94 ? -3.621 -2.966 -25.074 1.00 69.31 94 GLN A CA 1
ATOM 760 C C . GLN A 1 94 ? -5.081 -3.403 -24.868 1.00 69.31 94 GLN A C 1
ATOM 762 O O . GLN A 1 94 ? -5.429 -4.504 -25.287 1.00 69.31 94 GLN A O 1
ATOM 767 N N . GLY A 1 95 ? -5.916 -2.573 -24.233 1.00 63.19 95 GLY A N 1
ATOM 768 C CA . GLY A 1 95 ? -7.354 -2.806 -24.041 1.00 63.19 95 GLY A CA 1
ATOM 769 C C . GLY A 1 95 ? -8.198 -1.758 -24.742 1.00 63.19 95 GLY A C 1
ATOM 770 O O . GLY A 1 95 ? -9.371 -2.075 -25.019 1.00 63.19 95 GLY A O 1
#